Protein AF-R9GVV2-F1 (afdb_monomer_lite)

Foldseek 3Di:
DPAADPLGAAEDEQADPVRDGDPDQDLQQWDADPPRGIHHYDDPPPDDDDRPDDPHDDDDDDDDD

Radius of gyration: 14.66 Å; chains: 1; bounding box: 42×24×42 Å

Secondary structure (DSSP, 8-state):
--EE-TTS-EEE-SS-TTS-PPTT--TTSEEEETTTEEEEE---TT---------PPPP------

pLDDT: mean 88.9, std 4.45, range [78.5, 94.88]

Sequence (65 aa):
MIGYAMDGYGMFELLDEAGKEPYKLDDLRGHYDHVRGYHYHVGTAGGNKFINGFRGKTGGFSASF

Structure (mmCIF, N/CA/C/O backbone):
data_AF-R9GVV2-F1
#
_entry.id   AF-R9GVV2-F1
#
loop_
_atom_site.group_PDB
_atom_site.id
_atom_site.type_symbol
_atom_site.label_atom_id
_atom_site.label_alt_id
_atom_site.label_comp_id
_atom_site.label_asym_id
_atom_site.label_entity_id
_atom_site.label_seq_id
_atom_site.pdbx_PDB_ins_code
_atom_site.Cartn_x
_atom_site.Cartn_y
_atom_site.Cartn_z
_atom_site.occupancy
_atom_site.B_iso_or_equiv
_atom_site.auth_seq_id
_atom_site.auth_comp_id
_atom_site.auth_asym_id
_atom_site.auth_atom_id
_atom_site.pdbx_PDB_model_num
ATOM 1 N N . MET A 1 1 ? -10.134 2.103 -2.840 1.00 86.38 1 MET A N 1
ATOM 2 C CA . MET A 1 1 ? -8.775 2.458 -3.328 1.00 86.38 1 MET A CA 1
ATOM 3 C C . MET A 1 1 ? -8.597 3.950 -3.126 1.00 86.38 1 MET A C 1
ATOM 5 O O . MET A 1 1 ? -9.530 4.680 -3.433 1.00 86.38 1 MET A O 1
ATOM 9 N N . ILE A 1 2 ? -7.465 4.381 -2.565 1.00 90.44 2 ILE A N 1
ATOM 10 C CA . ILE A 1 2 ? -7.212 5.786 -2.194 1.00 90.44 2 ILE A CA 1
ATOM 11 C C . ILE A 1 2 ? -6.132 6.416 -3.089 1.00 90.44 2 ILE A C 1
ATOM 13 O O . ILE A 1 2 ? -6.196 7.603 -3.391 1.00 90.44 2 ILE A O 1
ATOM 17 N N . GLY A 1 3 ? -5.150 5.632 -3.538 1.00 92.62 3 GLY A N 1
ATOM 18 C CA . GLY A 1 3 ?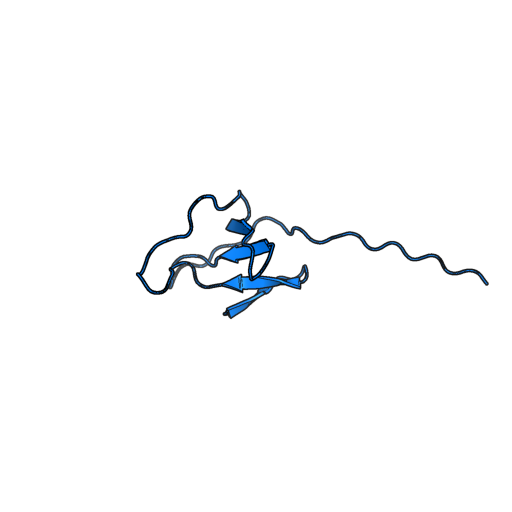 -4.076 6.108 -4.408 1.00 92.62 3 GLY A CA 1
ATOM 19 C C . GLY A 1 3 ? -3.044 5.024 -4.700 1.00 92.62 3 GLY A C 1
ATOM 20 O O . GLY A 1 3 ? -3.274 3.853 -4.405 1.00 92.62 3 GLY A O 1
ATOM 21 N N . TYR A 1 4 ? -1.906 5.420 -5.263 1.00 93.12 4 TYR A N 1
ATOM 22 C CA . TYR A 1 4 ? -0.755 4.545 -5.491 1.00 93.12 4 TYR A CA 1
ATOM 23 C C . TYR A 1 4 ? 0.442 5.018 -4.669 1.00 93.12 4 TYR A C 1
ATOM 25 O O . TYR A 1 4 ? 0.663 6.220 -4.517 1.00 93.12 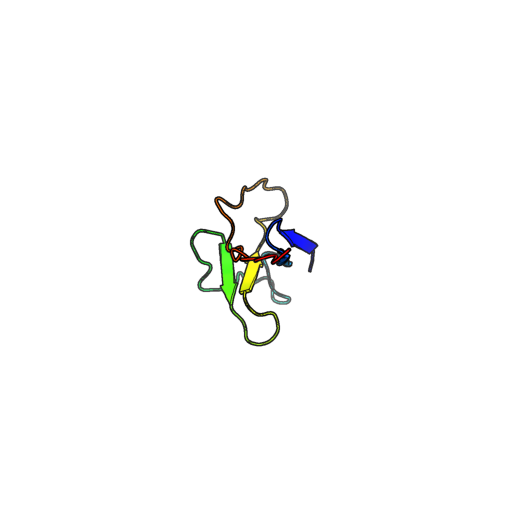4 TYR A O 1
ATOM 33 N N . ALA A 1 5 ? 1.217 4.064 -4.161 1.00 92.69 5 ALA A N 1
ATOM 34 C CA . ALA A 1 5 ? 2.524 4.325 -3.582 1.00 92.69 5 ALA A CA 1
ATOM 35 C C . ALA A 1 5 ? 3.555 4.628 -4.685 1.00 92.69 5 ALA A C 1
ATOM 37 O O . ALA A 1 5 ? 3.327 4.373 -5.869 1.00 92.69 5 ALA A O 1
ATOM 38 N N . MET A 1 6 ? 4.715 5.163 -4.295 1.00 91.19 6 MET A N 1
ATOM 39 C CA . MET A 1 6 ? 5.780 5.565 -5.230 1.00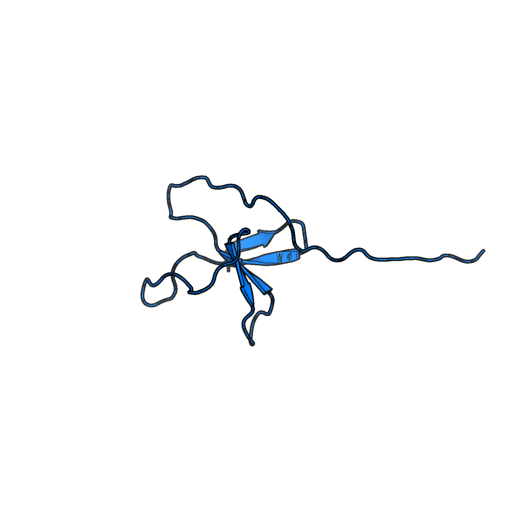 91.19 6 MET A CA 1
ATOM 40 C C . MET A 1 6 ? 6.366 4.399 -6.039 1.00 91.19 6 MET A C 1
ATOM 42 O O . MET A 1 6 ? 6.951 4.614 -7.094 1.00 91.19 6 MET A O 1
ATOM 46 N N . ASP A 1 7 ? 6.208 3.170 -5.558 1.00 92.25 7 ASP A N 1
ATOM 47 C CA . ASP A 1 7 ? 6.612 1.947 -6.251 1.00 92.25 7 ASP A CA 1
ATOM 48 C C . ASP A 1 7 ? 5.512 1.331 -7.127 1.00 92.25 7 ASP A C 1
ATOM 50 O O . ASP A 1 7 ? 5.706 0.260 -7.702 1.00 92.25 7 ASP A O 1
ATOM 54 N N . GLY A 1 8 ? 4.371 2.012 -7.243 1.00 92.06 8 GLY A N 1
ATOM 55 C CA . GLY A 1 8 ? 3.271 1.643 -8.124 1.00 92.06 8 GLY A CA 1
ATOM 56 C C . GLY A 1 8 ? 2.255 0.673 -7.523 1.00 92.06 8 GLY A C 1
ATOM 57 O O . GLY A 1 8 ? 1.274 0.363 -8.197 1.00 92.06 8 GLY A O 1
ATOM 58 N N . TYR A 1 9 ? 2.418 0.210 -6.278 1.00 94.19 9 TYR A N 1
ATOM 59 C CA . TYR A 1 9 ? 1.381 -0.607 -5.637 1.00 94.19 9 TYR A CA 1
ATOM 60 C C . TYR A 1 9 ? 0.208 0.240 -5.142 1.00 94.19 9 TYR A C 1
ATOM 62 O O . TYR A 1 9 ? 0.371 1.372 -4.679 1.00 94.19 9 TYR A O 1
ATOM 70 N N . GLY A 1 10 ? -0.999 -0.320 -5.231 1.00 94.62 10 GLY A N 1
ATOM 71 C CA . GLY A 1 10 ? -2.211 0.348 -4.767 1.00 94.62 10 GLY A CA 1
ATOM 72 C C . GLY A 1 10 ? -2.216 0.551 -3.250 1.00 94.62 10 GLY A C 1
ATOM 73 O O . GLY A 1 10 ? -1.724 -0.284 -2.494 1.00 94.62 10 GLY A O 1
ATOM 74 N N . MET A 1 11 ? -2.813 1.654 -2.811 1.00 93.81 11 MET A N 1
ATOM 75 C CA . MET A 1 11 ? -3.082 1.977 -1.413 1.00 93.81 11 MET A CA 1
ATOM 76 C C . MET A 1 11 ? -4.589 1.933 -1.159 1.00 93.81 11 MET A C 1
ATOM 78 O O . MET A 1 11 ? -5.381 2.580 -1.856 1.00 93.81 11 MET A O 1
ATOM 82 N N . PHE A 1 12 ? -4.987 1.174 -0.147 1.00 93.19 12 PHE A N 1
ATOM 83 C CA . PHE A 1 12 ? -6.373 0.958 0.242 1.00 93.19 12 PHE A CA 1
ATOM 84 C C . PHE A 1 12 ? -6.622 1.436 1.669 1.00 93.19 12 PHE A C 1
ATOM 86 O O . PHE A 1 12 ? -5.703 1.656 2.459 1.00 93.19 12 PHE A O 1
ATOM 93 N N . GLU A 1 13 ? -7.898 1.641 1.962 1.00 91.94 13 GLU A N 1
ATOM 94 C CA . GLU A 1 13 ? -8.401 1.928 3.298 1.00 91.94 13 GLU A CA 1
ATOM 95 C C . GLU A 1 13 ? -8.032 0.827 4.291 1.00 91.94 13 GLU A C 1
ATOM 97 O O . GLU A 1 13 ? -7.847 -0.331 3.923 1.00 91.94 13 GLU A O 1
ATOM 102 N N . LEU A 1 14 ? -7.879 1.204 5.559 1.00 90.88 14 LEU A N 1
ATOM 103 C CA . LEU A 1 14 ? -7.483 0.274 6.611 1.00 90.88 14 LEU A CA 1
ATOM 104 C C . LEU A 1 14 ? -8.565 -0.763 6.918 1.00 90.88 14 LEU A C 1
ATOM 106 O O . LEU A 1 14 ? -8.233 -1.880 7.283 1.00 90.88 14 LEU A O 1
ATOM 110 N N . LEU A 1 15 ? -9.834 -0.386 6.819 1.00 91.50 15 LEU A N 1
ATOM 111 C CA . LEU A 1 15 ? -10.952 -1.235 7.209 1.00 91.50 15 LEU A CA 1
ATOM 112 C C . LEU A 1 15 ? -11.683 -1.726 5.967 1.00 91.50 15 LEU A C 1
ATOM 114 O O . LEU A 1 15 ? -11.870 -0.958 5.030 1.00 91.50 15 LEU A O 1
ATOM 118 N N . ASP A 1 16 ? -12.110 -2.982 5.970 1.00 86.62 16 ASP A N 1
ATOM 119 C CA . ASP A 1 16 ? -13.028 -3.490 4.954 1.00 86.62 16 ASP A CA 1
ATOM 120 C C . ASP A 1 16 ? -14.458 -2.938 5.132 1.00 86.62 16 ASP A C 1
ATOM 122 O O . ASP A 1 16 ? -14.751 -2.163 6.047 1.00 86.62 16 ASP A O 1
ATOM 126 N N . GLU A 1 17 ? -15.376 -3.365 4.262 1.00 87.00 17 GLU A N 1
ATOM 127 C CA . GLU A 1 17 ? -16.791 -2.964 4.299 1.00 87.00 17 GLU A CA 1
ATOM 128 C C . GLU A 1 17 ? -17.501 -3.346 5.613 1.00 87.00 17 GLU A C 1
ATOM 130 O O . GLU A 1 17 ? -18.510 -2.740 5.969 1.00 87.00 17 GLU A O 1
ATOM 135 N N . ALA A 1 18 ? -16.971 -4.325 6.357 1.00 90.56 18 ALA A N 1
ATOM 136 C CA . ALA A 1 18 ? -17.468 -4.740 7.666 1.00 90.56 18 ALA A CA 1
ATOM 137 C C . ALA A 1 18 ? -16.765 -4.012 8.831 1.00 90.56 18 ALA A C 1
ATOM 139 O O . ALA A 1 18 ? -17.014 -4.328 9.998 1.00 90.56 18 ALA A O 1
ATOM 140 N N . GLY A 1 19 ? -15.894 -3.041 8.541 1.00 88.81 19 GLY A N 1
ATOM 141 C CA . GLY A 1 19 ? -15.152 -2.278 9.539 1.00 88.81 19 GLY A CA 1
ATOM 142 C C . GLY A 1 19 ? -13.974 -3.043 10.145 1.00 88.81 19 GLY A C 1
ATOM 143 O O . GLY A 1 19 ? -13.537 -2.704 11.247 1.00 88.81 19 GLY A O 1
ATOM 144 N N . LYS A 1 20 ? -13.471 -4.086 9.475 1.00 88.75 20 LYS A N 1
ATOM 145 C CA . LYS A 1 20 ? -12.427 -4.962 10.006 1.00 88.75 20 LYS A CA 1
ATOM 146 C C . LYS A 1 20 ? -11.068 -4.701 9.371 1.00 88.75 20 LYS A C 1
ATOM 148 O O . LYS A 1 20 ? -10.956 -4.516 8.164 1.00 88.75 20 LYS A O 1
ATOM 153 N N . GLU A 1 21 ? -10.021 -4.728 10.194 1.00 88.06 21 GLU A N 1
ATOM 154 C CA . GLU A 1 21 ? -8.649 -4.643 9.699 1.00 88.06 21 GLU A CA 1
ATOM 155 C C . GLU A 1 21 ? -8.225 -5.932 8.964 1.00 88.06 21 GLU A C 1
ATOM 157 O O . GLU A 1 21 ? -8.545 -7.040 9.415 1.00 88.06 21 GLU A O 1
ATOM 162 N N . PRO A 1 22 ? -7.452 -5.811 7.869 1.00 85.44 22 PRO A N 1
ATOM 163 C CA . PRO A 1 22 ? -6.861 -6.939 7.180 1.00 85.44 22 PRO A CA 1
ATOM 164 C C . PRO A 1 22 ? -5.889 -7.678 8.090 1.00 85.44 22 PRO A C 1
ATOM 166 O O . PRO A 1 22 ? -5.056 -7.097 8.786 1.00 85.44 22 PRO A O 1
ATOM 169 N N . TYR A 1 23 ? -5.962 -9.001 8.040 1.00 81.75 23 TYR A N 1
ATOM 170 C CA . TYR A 1 23 ? -5.047 -9.865 8.770 1.00 81.75 23 TYR A CA 1
ATOM 171 C C . TYR A 1 23 ? -3.748 -10.031 7.983 1.00 81.75 23 TYR A C 1
ATOM 173 O O . TYR A 1 23 ? -3.770 -10.107 6.756 1.00 81.75 23 TYR A O 1
ATOM 181 N N . LYS A 1 24 ? -2.632 -10.207 8.697 1.00 86.31 24 LYS A N 1
ATOM 182 C CA . LYS A 1 24 ? -1.315 -10.524 8.112 1.00 86.31 24 LYS A CA 1
ATOM 183 C C . LYS A 1 24 ? -0.733 -9.417 7.224 1.00 86.31 24 LYS A C 1
ATOM 185 O O . LYS A 1 24 ? -0.092 -9.709 6.216 1.00 86.31 24 LYS A O 1
ATOM 190 N N . LEU A 1 25 ? -0.926 -8.163 7.625 1.00 91.19 25 LEU A N 1
ATOM 191 C CA . LEU A 1 25 ? -0.098 -7.078 7.111 1.00 91.19 25 LEU A CA 1
ATOM 192 C C . LEU A 1 25 ? 1.371 -7.348 7.454 1.00 91.19 25 LEU A C 1
ATOM 194 O O . LEU A 1 25 ? 1.681 -7.777 8.567 1.00 91.19 25 LEU A O 1
ATOM 198 N N . ASP A 1 26 ? 2.257 -7.107 6.498 1.00 92.69 26 ASP A N 1
ATOM 199 C CA . ASP A 1 26 ? 3.695 -7.124 6.737 1.00 92.69 26 ASP A CA 1
ATOM 200 C C . ASP A 1 26 ? 4.178 -5.838 7.432 1.00 92.69 26 ASP A C 1
ATOM 202 O O . ASP A 1 26 ? 3.397 -4.928 7.731 1.00 92.69 26 ASP A O 1
ATOM 206 N N . ASP A 1 27 ? 5.486 -5.745 7.674 1.00 90.75 27 ASP A N 1
ATOM 207 C CA . ASP A 1 27 ? 6.114 -4.599 8.346 1.00 90.75 27 ASP A CA 1
ATOM 208 C C . ASP A 1 27 ? 5.913 -3.267 7.600 1.00 90.75 27 ASP A C 1
ATOM 210 O O . ASP A 1 27 ? 6.037 -2.190 8.188 1.00 90.75 27 ASP A O 1
ATOM 214 N N . LEU A 1 28 ? 5.579 -3.320 6.307 1.00 91.81 28 LEU A N 1
ATOM 215 C CA . LEU A 1 28 ? 5.288 -2.157 5.472 1.00 91.81 28 LEU A CA 1
ATOM 216 C C . LEU A 1 28 ? 3.785 -1.870 5.382 1.00 91.81 28 LEU A C 1
ATOM 218 O O . LEU A 1 28 ? 3.370 -0.998 4.620 1.00 91.81 28 LEU A O 1
ATOM 222 N N . ARG A 1 29 ? 2.966 -2.575 6.169 1.00 91.94 29 ARG A N 1
ATOM 223 C CA . ARG A 1 29 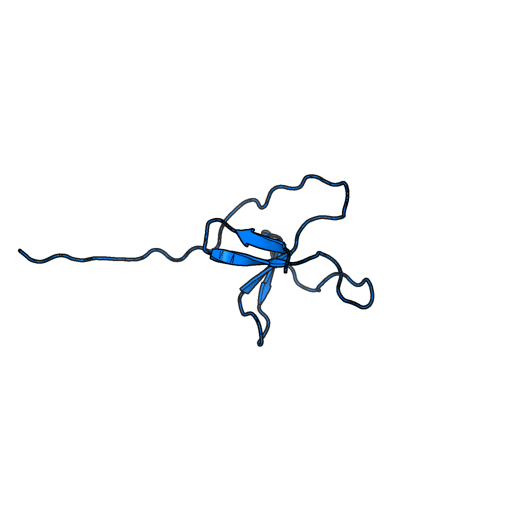? 1.501 -2.507 6.162 1.00 91.94 29 ARG A CA 1
ATOM 224 C C . ARG A 1 29 ? 0.876 -2.917 4.829 1.00 91.94 29 ARG A C 1
ATOM 226 O O . ARG A 1 29 ? -0.200 -2.425 4.483 1.00 91.94 29 ARG A O 1
ATOM 233 N N . GLY A 1 30 ? 1.529 -3.797 4.076 1.00 93.31 30 GLY A N 1
ATOM 234 C CA . GLY A 1 30 ? 0.960 -4.378 2.867 1.00 93.31 30 GLY A CA 1
ATOM 235 C C . GLY A 1 30 ? 0.654 -5.862 3.003 1.00 93.31 30 GLY A C 1
ATOM 236 O O . GLY A 1 30 ? 1.116 -6.533 3.924 1.00 93.31 30 GLY A O 1
ATOM 237 N N . HIS A 1 31 ? -0.152 -6.380 2.082 1.00 94.00 31 HIS A N 1
ATOM 238 C CA . HIS A 1 31 ? -0.391 -7.814 1.934 1.00 94.00 31 HIS A CA 1
ATOM 239 C C . HIS A 1 31 ? -0.747 -8.163 0.482 1.00 94.00 31 HIS A C 1
ATOM 241 O O . HIS A 1 31 ? -0.910 -7.275 -0.354 1.00 94.00 31 HIS A O 1
ATOM 247 N N . TYR A 1 32 ? -0.825 -9.461 0.168 1.00 93.75 32 TYR A N 1
ATOM 248 C CA . TYR A 1 32 ? -1.195 -9.965 -1.158 1.00 93.75 32 TYR A CA 1
ATOM 249 C C . TYR A 1 32 ? -2.587 -10.598 -1.129 1.00 93.75 32 TYR A C 1
ATOM 251 O O . TYR A 1 32 ? -2.858 -11.437 -0.270 1.00 93.75 32 TYR A O 1
ATOM 259 N N . ASP A 1 33 ? -3.427 -10.263 -2.106 1.00 91.69 33 ASP A N 1
ATOM 260 C CA . ASP A 1 33 ? -4.673 -10.979 -2.388 1.00 91.69 33 ASP A CA 1
ATOM 261 C C . ASP A 1 33 ? -4.772 -11.365 -3.878 1.00 91.69 33 ASP A C 1
ATOM 263 O O . ASP A 1 33 ? -4.029 -10.860 -4.721 1.00 91.69 33 ASP A O 1
ATOM 267 N N . HIS A 1 34 ? -5.675 -12.290 -4.213 1.00 92.50 34 HIS A N 1
ATOM 268 C CA . HIS A 1 34 ? -5.805 -12.829 -5.575 1.00 92.50 34 HIS A CA 1
ATOM 269 C C . HIS A 1 34 ? -6.388 -11.853 -6.607 1.00 92.50 34 HIS A C 1
ATOM 271 O O . HIS A 1 34 ? -6.264 -12.097 -7.804 1.00 92.50 34 HIS A O 1
ATOM 277 N N . VAL A 1 35 ? -7.044 -10.781 -6.168 1.00 92.19 35 VAL A N 1
ATOM 278 C CA . VAL A 1 35 ? -7.754 -9.829 -7.031 1.00 92.19 35 VAL A CA 1
ATOM 279 C C . VAL A 1 35 ? -6.868 -8.625 -7.353 1.00 92.19 35 VAL A C 1
ATOM 281 O O . VAL A 1 35 ? -6.844 -8.157 -8.488 1.00 92.19 35 VAL A O 1
ATOM 284 N N . ARG A 1 36 ? -6.135 -8.117 -6.361 1.00 92.06 36 ARG A N 1
ATOM 285 C CA . ARG A 1 36 ? -5.363 -6.866 -6.424 1.00 92.06 36 ARG A CA 1
ATOM 286 C C . ARG A 1 36 ? -3.859 -7.103 -6.467 1.00 92.06 36 ARG A C 1
ATOM 288 O O . ARG A 1 36 ? -3.104 -6.190 -6.793 1.00 92.06 36 ARG A O 1
ATOM 295 N N . GLY A 1 37 ? -3.416 -8.311 -6.124 1.00 93.25 37 GLY A N 1
ATOM 296 C CA . GLY A 1 37 ? -2.014 -8.591 -5.863 1.00 93.25 37 GLY A CA 1
ATOM 297 C C . GLY A 1 37 ? -1.538 -7.917 -4.576 1.00 93.25 37 GLY A C 1
ATOM 298 O O . GLY A 1 37 ? -2.306 -7.750 -3.623 1.00 93.25 37 GLY A O 1
ATOM 299 N N . TYR A 1 38 ? -0.258 -7.542 -4.538 1.00 93.94 38 TYR A N 1
ATOM 300 C CA . TYR A 1 38 ? 0.304 -6.842 -3.387 1.00 93.94 38 TYR A CA 1
ATOM 301 C C . TYR A 1 38 ? -0.218 -5.403 -3.319 1.00 93.94 38 TYR A C 1
ATOM 303 O O . TYR A 1 38 ? -0.199 -4.688 -4.320 1.00 93.94 38 TYR A O 1
ATOM 311 N N . HIS A 1 39 ? -0.664 -4.970 -2.146 1.00 94.44 39 HIS A N 1
ATOM 312 C CA . HIS A 1 39 ? -1.151 -3.613 -1.924 1.00 94.44 39 HIS A CA 1
ATOM 313 C C . HIS A 1 39 ? -0.966 -3.183 -0.464 1.00 94.44 39 HIS A C 1
ATOM 315 O O . HIS A 1 39 ? -0.853 -4.017 0.434 1.00 94.44 39 HIS A O 1
ATOM 321 N N . TYR A 1 40 ? -0.919 -1.871 -0.239 1.00 94.88 40 TYR A N 1
ATOM 322 C CA . TYR A 1 40 ? -0.727 -1.245 1.069 1.00 94.88 40 TYR A CA 1
ATOM 323 C C . TYR A 1 40 ? -2.055 -0.838 1.711 1.00 94.88 40 TYR A C 1
ATOM 325 O O . TYR A 1 40 ? -2.990 -0.449 1.010 1.00 94.88 40 TYR A O 1
ATOM 333 N N . HIS A 1 41 ? -2.101 -0.822 3.044 1.00 93.69 41 HIS A N 1
ATOM 334 C CA . HIS A 1 41 ? -3.195 -0.237 3.819 1.00 93.69 41 HIS A CA 1
ATOM 335 C C . HIS A 1 41 ? -2.749 1.012 4.567 1.00 93.69 41 HIS A C 1
ATOM 337 O O . HIS A 1 41 ? -1.741 1.020 5.283 1.00 93.69 41 HIS A O 1
ATOM 343 N N . VAL A 1 42 ? -3.548 2.069 4.441 1.00 91.56 42 VAL A N 1
ATOM 344 C CA . VAL A 1 42 ? -3.334 3.315 5.182 1.00 91.56 42 VAL A CA 1
ATOM 345 C C . VAL A 1 42 ? -3.472 3.104 6.698 1.00 91.56 42 VAL A C 1
ATOM 347 O O . VAL A 1 42 ? -3.888 2.050 7.188 1.00 91.56 42 VAL A O 1
ATOM 350 N N . GLY A 1 43 ? -3.045 4.099 7.475 1.00 88.56 43 GLY A N 1
ATOM 351 C CA . GLY A 1 43 ? -3.291 4.133 8.916 1.00 88.56 43 GLY A CA 1
ATOM 352 C C . GLY A 1 43 ? -4.752 4.450 9.249 1.00 88.56 43 GLY A C 1
ATOM 353 O O . GLY A 1 43 ? -5.564 4.733 8.371 1.00 88.56 43 GLY A O 1
ATOM 354 N N . THR A 1 44 ? -5.083 4.437 10.538 1.00 88.62 44 THR A N 1
ATOM 355 C CA . THR A 1 44 ? -6.386 4.896 11.034 1.00 88.62 44 THR A CA 1
ATOM 356 C C . THR A 1 44 ? -6.656 6.340 10.611 1.00 88.62 44 THR A C 1
ATOM 358 O O . THR A 1 44 ? -5.742 7.170 10.623 1.00 88.62 44 THR A O 1
ATOM 361 N N . ALA A 1 45 ? -7.916 6.662 10.309 1.00 85.38 45 ALA A N 1
ATOM 362 C CA . ALA A 1 45 ? -8.333 8.030 10.015 1.00 85.38 45 ALA A CA 1
ATOM 363 C C . ALA A 1 45 ? -7.890 9.008 11.122 1.00 85.38 45 ALA A C 1
ATOM 365 O O . ALA A 1 45 ? -7.905 8.676 12.307 1.00 85.38 45 ALA A O 1
ATOM 366 N N . GLY A 1 46 ? -7.453 10.206 10.728 1.00 84.81 46 GLY A N 1
ATOM 367 C CA . GLY A 1 46 ? -6.916 11.218 11.648 1.00 84.81 46 GLY A CA 1
ATOM 368 C C . GLY A 1 46 ? -5.487 10.953 12.143 1.00 84.81 46 GLY A C 1
ATOM 369 O O . GLY A 1 46 ? -4.898 11.821 12.783 1.00 84.81 46 GLY A O 1
ATOM 370 N N . GLY A 1 47 ? -4.897 9.795 11.829 1.00 83.81 47 GLY A N 1
ATOM 371 C CA . GLY A 1 47 ? -3.495 9.494 12.100 1.00 83.81 47 GLY A CA 1
ATOM 372 C C . GLY A 1 47 ? -2.608 9.756 10.884 1.00 83.81 47 GLY A C 1
ATOM 373 O O . GLY A 1 47 ? -2.927 9.328 9.778 1.00 83.81 47 GLY A O 1
ATOM 374 N N . ASN A 1 48 ? -1.454 10.394 11.095 1.00 81.56 48 ASN A N 1
ATOM 375 C CA . ASN A 1 48 ? -0.389 10.419 10.093 1.00 81.56 48 ASN A CA 1
ATOM 376 C C . ASN A 1 48 ? 0.592 9.271 10.364 1.00 81.56 48 ASN A C 1
ATOM 378 O O . ASN A 1 48 ? 1.124 9.149 11.472 1.00 81.56 48 ASN A O 1
ATOM 382 N N . LYS A 1 49 ? 0.810 8.410 9.371 1.00 82.94 49 LYS A N 1
ATOM 383 C CA . LYS A 1 49 ? 1.701 7.250 9.466 1.00 82.94 49 LYS A CA 1
ATOM 384 C C . LYS A 1 49 ? 2.536 7.156 8.198 1.00 82.94 49 LYS A C 1
ATOM 386 O O . LYS A 1 49 ? 2.003 7.253 7.097 1.00 82.94 49 LYS A O 1
ATOM 391 N N . PHE A 1 50 ? 3.831 6.924 8.373 1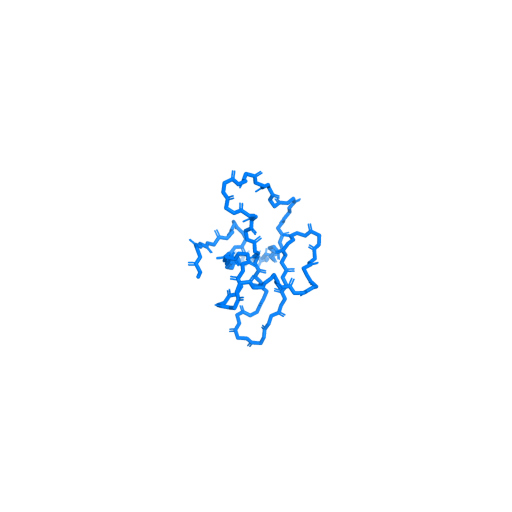.00 83.19 50 PHE A N 1
ATOM 392 C CA . PHE A 1 50 ? 4.739 6.639 7.271 1.00 83.19 50 PHE A CA 1
ATOM 393 C C . PHE A 1 50 ? 4.716 5.147 6.943 1.00 83.19 50 PHE A C 1
ATOM 395 O O . PHE A 1 50 ? 4.633 4.306 7.840 1.00 83.19 50 PHE A O 1
ATOM 402 N N . ILE A 1 51 ? 4.817 4.832 5.654 1.00 85.88 51 ILE A N 1
ATOM 403 C CA . ILE A 1 51 ? 5.193 3.498 5.190 1.00 85.88 51 ILE A CA 1
ATOM 404 C C . ILE A 1 51 ? 6.724 3.482 5.157 1.00 85.88 51 ILE A C 1
ATOM 406 O O . ILE A 1 51 ? 7.337 4.280 4.453 1.00 85.88 51 ILE A O 1
ATOM 410 N N . ASN A 1 52 ? 7.346 2.598 5.938 1.00 86.25 52 ASN A N 1
ATOM 411 C CA . ASN A 1 52 ? 8.794 2.621 6.189 1.00 86.25 52 ASN A CA 1
ATOM 412 C C . ASN A 1 52 ? 9.646 2.026 5.050 1.00 86.25 52 ASN A C 1
ATOM 414 O O . ASN A 1 52 ? 10.836 1.782 5.232 1.00 86.25 52 ASN A O 1
ATOM 418 N N . GLY A 1 53 ? 9.058 1.769 3.881 1.00 89.69 53 GLY A N 1
ATOM 419 C CA . GLY A 1 53 ? 9.755 1.175 2.748 1.00 89.69 53 GLY A CA 1
ATOM 420 C C . GLY A 1 53 ? 8.834 0.828 1.583 1.00 89.69 53 GLY A C 1
ATOM 421 O O . GLY A 1 53 ? 7.613 0.807 1.708 1.00 89.69 53 GLY A O 1
ATOM 422 N N . PHE A 1 54 ? 9.441 0.522 0.443 1.00 90.69 54 PHE A N 1
ATOM 423 C CA . PHE A 1 54 ? 8.746 0.187 -0.797 1.00 90.69 54 PHE A CA 1
ATOM 424 C C . PHE A 1 54 ? 9.121 -1.224 -1.267 1.00 90.69 54 PHE A C 1
ATOM 426 O O . PHE A 1 54 ? 10.237 -1.684 -1.027 1.00 90.69 54 PHE A O 1
ATOM 433 N N . ARG A 1 55 ? 8.202 -1.908 -1.955 1.00 88.94 55 ARG A N 1
ATOM 434 C CA . ARG A 1 55 ? 8.405 -3.224 -2.592 1.00 88.94 55 ARG A CA 1
ATOM 435 C C . ARG A 1 55 ? 8.643 -3.136 -4.100 1.00 88.94 55 ARG A C 1
ATOM 437 O O . ARG A 1 55 ? 8.436 -4.117 -4.824 1.00 88.94 55 ARG A O 1
ATOM 444 N N . GLY A 1 56 ? 9.069 -1.968 -4.573 1.00 81.31 56 GLY A N 1
ATOM 445 C CA . GLY A 1 56 ? 9.391 -1.729 -5.975 1.00 81.31 56 GLY A CA 1
ATOM 446 C C . GLY A 1 56 ? 10.332 -2.784 -6.554 1.00 81.31 56 GLY A C 1
ATOM 447 O O . GLY A 1 56 ? 11.182 -3.345 -5.862 1.00 81.31 56 GLY A O 1
ATOM 448 N N . LYS A 1 57 ? 10.160 -3.071 -7.844 1.00 78.56 57 LYS A N 1
ATOM 449 C CA . LYS A 1 57 ? 11.036 -3.980 -8.584 1.00 78.56 57 LYS A CA 1
ATOM 450 C C . LYS A 1 57 ? 12.064 -3.168 -9.359 1.00 78.56 57 LYS A C 1
ATOM 452 O O . LYS A 1 57 ? 11.702 -2.232 -10.068 1.00 78.56 57 LYS A O 1
ATOM 457 N N . THR A 1 58 ? 13.333 -3.552 -9.265 1.00 80.75 58 THR A N 1
ATOM 458 C CA . THR A 1 58 ? 14.392 -2.961 -10.088 1.00 80.75 58 THR A CA 1
ATOM 459 C C . THR A 1 58 ? 14.223 -3.411 -11.536 1.00 80.75 58 THR A C 1
ATOM 461 O O . THR A 1 58 ? 14.231 -4.608 -11.822 1.00 80.75 58 THR A O 1
ATOM 464 N N . GLY A 1 59 ? 14.072 -2.454 -12.450 1.00 80.88 59 GLY A N 1
ATOM 465 C CA . GLY A 1 59 ? 14.163 -2.706 -13.886 1.00 80.88 59 GLY A CA 1
ATOM 466 C C . GLY A 1 59 ? 15.621 -2.701 -14.347 1.00 80.88 59 GLY A C 1
ATOM 467 O O . GLY A 1 59 ? 16.419 -1.900 -13.866 1.00 80.88 59 GLY A O 1
ATOM 468 N N . GLY A 1 60 ? 15.967 -3.580 -15.285 1.00 87.19 60 GLY A N 1
ATOM 469 C CA . GLY A 1 60 ? 17.223 -3.512 -16.030 1.00 87.19 60 GLY A CA 1
ATOM 470 C C . GLY A 1 60 ? 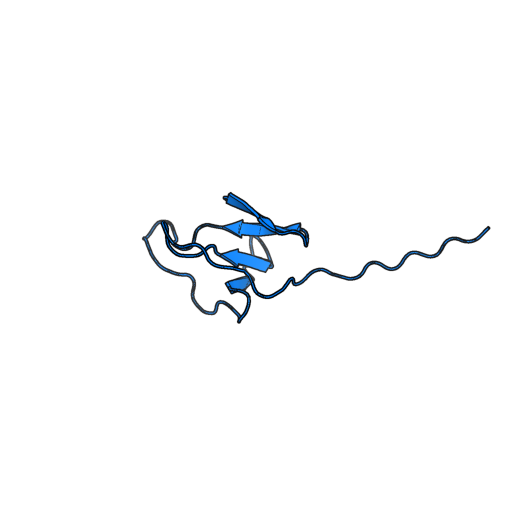16.935 -3.109 -17.470 1.00 87.19 60 GLY A C 1
ATOM 471 O O . GLY A 1 60 ? 16.018 -3.654 -18.080 1.00 87.19 60 GLY A O 1
ATOM 472 N N . PHE A 1 61 ? 17.709 -2.175 -18.020 1.00 86.00 61 PHE A N 1
ATOM 473 C CA . PHE A 1 61 ? 17.715 -1.912 -19.456 1.00 86.00 61 PHE A CA 1
ATOM 474 C C . PHE A 1 61 ? 19.140 -2.053 -19.988 1.00 86.00 61 PHE A C 1
ATOM 476 O O . PHE A 1 61 ? 20.108 -1.733 -19.300 1.00 86.00 61 PHE A O 1
ATOM 483 N N . SER A 1 62 ? 19.263 -2.551 -21.213 1.00 86.62 62 SER A N 1
ATOM 484 C CA . SER A 1 62 ? 20.511 -2.550 -21.966 1.00 86.62 62 SER A CA 1
ATOM 485 C C . SER A 1 62 ? 20.221 -1.915 -23.317 1.00 86.62 62 SER A C 1
ATOM 487 O O . SER A 1 62 ? 19.217 -2.243 -23.948 1.00 86.62 62 SER A O 1
ATOM 489 N N . ALA A 1 63 ? 21.065 -0.973 -23.722 1.00 82.75 63 ALA A N 1
ATOM 490 C CA . ALA A 1 63 ? 21.032 -0.377 -25.046 1.00 82.75 63 ALA A CA 1
ATOM 491 C C . ALA A 1 63 ? 22.311 -0.789 -25.777 1.00 82.75 63 ALA A C 1
ATOM 493 O O . ALA A 1 63 ? 23.405 -0.695 -25.219 1.00 82.75 63 ALA A O 1
ATOM 494 N N . SER A 1 64 ? 22.163 -1.261 -27.010 1.00 81.50 64 SER A N 1
ATOM 495 C CA . SER A 1 64 ? 23.277 -1.490 -27.929 1.00 81.50 64 SER A CA 1
ATOM 496 C C . SER A 1 64 ? 23.260 -0.381 -28.975 1.00 81.50 64 SER A C 1
ATOM 498 O O . SER A 1 64 ? 22.187 -0.031 -29.469 1.00 81.50 64 SER A O 1
ATOM 500 N N . PHE A 1 65 ? 24.433 0.182 -29.254 1.00 78.50 65 PHE A N 1
ATOM 501 C CA . PHE A 1 65 ? 24.652 1.211 -30.269 1.00 78.50 65 PHE A CA 1
ATOM 502 C C . PHE A 1 65 ? 25.279 0.583 -31.511 1.00 78.50 65 PHE A C 1
ATOM 504 O O . PHE A 1 65 ? 26.085 -0.360 -31.327 1.00 78.50 65 PHE A O 1
#

Organism: NCBI:txid1150600